Protein AF-A0A5S9MGZ0-F1 (afdb_monomer_lite)

Secondary structure (DSSP, 8-state):
----PPPEEEEE--SHHHHHHHHHHHHHS-TTT-EEEEE-SSS--

pLDDT: mean 90.14, std 12.14, range [51.19, 98.0]

Foldseek 3Di:
DPPPPAAEAEQEADDPVSVVVVVVCPVVDDPRRHHYHYDHPDPDD

Radius of gyration: 12.29 Å; chains: 1; bounding box: 39×15×24 Å

Sequence (45 aa):
MIPVNKPKIVVLGAGYGGLMTVTRLTKQLGTNDADITLVNKHNYY

Structure (mmCIF, N/CA/C/O backbone):
data_AF-A0A5S9MGZ0-F1
#
_entry.id   AF-A0A5S9MGZ0-F1
#
loop_
_atom_site.group_PDB
_atom_site.id
_atom_site.type_symbol
_atom_site.label_atom_id
_atom_site.label_alt_id
_atom_site.label_comp_id
_atom_site.label_asym_id
_atom_site.label_entity_id
_atom_site.label_seq_id
_atom_site.pdbx_PDB_ins_code
_atom_site.Cartn_x
_atom_site.Cartn_y
_atom_site.Cartn_z
_atom_site.occupancy
_atom_site.B_iso_or_equiv
_atom_site.auth_seq_id
_atom_site.auth_comp_id
_atom_site.auth_asym_id
_atom_site.auth_atom_id
_atom_site.pdbx_PDB_model_num
ATOM 1 N N . MET A 1 1 ? -30.928 -1.934 9.886 1.00 51.19 1 MET A N 1
ATOM 2 C CA . MET A 1 1 ? -29.517 -1.490 9.833 1.00 51.19 1 MET A CA 1
ATOM 3 C C . MET A 1 1 ? -29.066 -1.574 8.387 1.00 51.19 1 MET A C 1
ATOM 5 O O . MET A 1 1 ? -29.267 -2.620 7.786 1.00 51.19 1 MET A O 1
ATOM 9 N N . ILE A 1 2 ? -28.537 -0.495 7.811 1.00 57.25 2 ILE A N 1
ATOM 10 C CA . ILE A 1 2 ? -27.895 -0.558 6.490 1.00 57.25 2 ILE A CA 1
ATOM 11 C C . ILE A 1 2 ? -26.512 -1.180 6.723 1.00 57.25 2 ILE A C 1
ATOM 13 O O . ILE A 1 2 ? -25.786 -0.661 7.573 1.00 57.25 2 ILE A O 1
ATOM 17 N N . PRO A 1 3 ? -26.142 -2.289 6.062 1.00 61.41 3 PRO A N 1
ATOM 18 C CA . PRO A 1 3 ? -24.790 -2.812 6.176 1.00 61.41 3 PRO A CA 1
ATOM 19 C C . PRO A 1 3 ? -23.825 -1.755 5.634 1.00 61.41 3 PRO A C 1
ATOM 21 O O . PRO A 1 3 ? -23.893 -1.382 4.462 1.00 61.41 3 PRO A O 1
ATOM 24 N N . VAL A 1 4 ? -22.957 -1.234 6.501 1.00 71.44 4 VAL A N 1
ATOM 25 C CA . VAL A 1 4 ? -21.870 -0.353 6.076 1.00 71.44 4 VAL A CA 1
ATOM 26 C C . VAL A 1 4 ? -20.916 -1.226 5.279 1.00 71.44 4 VAL A C 1
ATOM 28 O O . VAL A 1 4 ? -20.241 -2.092 5.832 1.00 71.44 4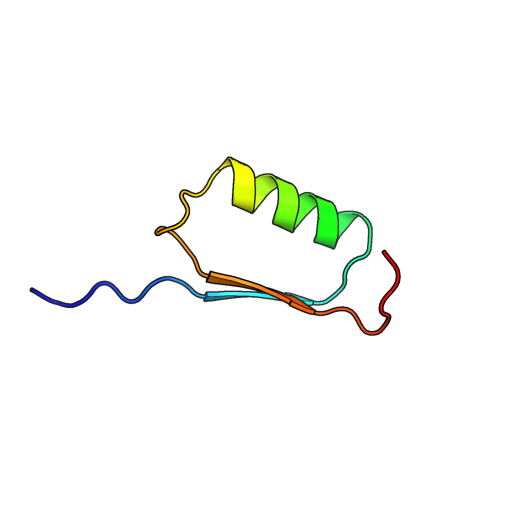 VAL A O 1
ATOM 31 N N . ASN A 1 5 ? -20.932 -1.066 3.959 1.00 83.50 5 ASN A N 1
ATOM 32 C CA . ASN A 1 5 ? -20.033 -1.817 3.105 1.00 83.50 5 ASN A CA 1
ATOM 33 C C . ASN A 1 5 ? -18.603 -1.350 3.381 1.00 83.50 5 ASN A C 1
ATOM 35 O O . ASN A 1 5 ? -18.330 -0.148 3.356 1.00 83.50 5 ASN A O 1
ATOM 39 N N . LYS A 1 6 ? -17.706 -2.298 3.646 1.00 90.44 6 LYS A N 1
ATOM 40 C CA . LYS A 1 6 ? -16.311 -2.007 3.960 1.00 90.44 6 LYS A CA 1
ATOM 41 C C . LYS A 1 6 ? -15.654 -1.309 2.755 1.00 90.44 6 LYS A C 1
ATOM 43 O O . LYS A 1 6 ? -15.700 -1.856 1.648 1.00 90.44 6 LYS A O 1
ATOM 48 N N . PRO A 1 7 ? -15.089 -0.099 2.922 1.00 94.75 7 PRO A N 1
ATOM 49 C CA . PRO A 1 7 ? -14.383 0.601 1.857 1.00 94.75 7 PRO A CA 1
ATOM 50 C C . PRO A 1 7 ? -13.289 -0.270 1.233 1.00 94.75 7 PRO A C 1
ATOM 52 O O . PRO A 1 7 ? -12.527 -0.923 1.945 1.00 94.75 7 PRO A O 1
ATOM 55 N N . LYS A 1 8 ? -13.193 -0.260 -0.100 1.00 96.25 8 LYS A N 1
ATOM 56 C CA . LYS A 1 8 ? -12.168 -0.992 -0.856 1.00 96.25 8 LYS A CA 1
ATOM 57 C C . LYS A 1 8 ? -11.144 -0.014 -1.412 1.00 9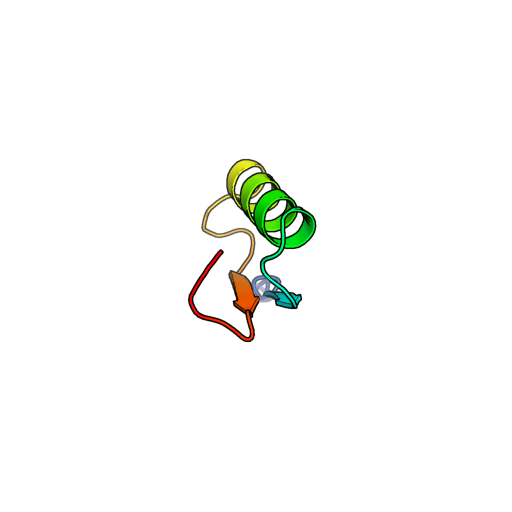6.25 8 LYS A C 1
ATOM 59 O O . LYS A 1 8 ? -11.507 0.900 -2.149 1.00 96.25 8 LYS A O 1
ATOM 64 N N . ILE A 1 9 ? -9.876 -0.218 -1.079 1.00 97.38 9 ILE A N 1
ATOM 65 C CA . ILE A 1 9 ? -8.760 0.637 -1.481 1.00 97.38 9 ILE A CA 1
ATOM 66 C C . ILE A 1 9 ? -7.823 -0.184 -2.363 1.00 97.38 9 ILE A C 1
ATOM 68 O O . ILE A 1 9 ? -7.268 -1.188 -1.920 1.00 97.38 9 ILE A O 1
ATOM 72 N N . VAL A 1 10 ? -7.622 0.250 -3.606 1.00 98.00 10 VAL A N 1
ATOM 73 C CA . VAL A 1 10 ? -6.674 -0.378 -4.535 1.00 98.00 10 VAL A CA 1
ATOM 74 C C . VAL A 1 10 ? -5.490 0.557 -4.750 1.00 98.00 10 VAL A C 1
ATOM 76 O O . VAL A 1 10 ? -5.668 1.702 -5.157 1.00 98.00 10 VAL A O 1
ATOM 79 N N . VAL A 1 11 ? -4.280 0.062 -4.495 1.00 97.50 11 VAL A N 1
ATOM 80 C CA . VAL A 1 11 ? -3.019 0.768 -4.751 1.00 97.50 11 VAL A CA 1
ATOM 81 C C . VAL A 1 11 ? -2.335 0.110 -5.945 1.00 97.50 11 VAL A C 1
ATOM 83 O O . VAL A 1 11 ? -1.976 -1.065 -5.886 1.00 97.50 11 VAL A O 1
ATOM 86 N N . LEU A 1 12 ? -2.173 0.856 -7.040 1.00 96.62 12 LEU A N 1
ATOM 87 C CA . LEU A 1 12 ? -1.532 0.376 -8.266 1.00 96.62 12 LEU A CA 1
ATOM 88 C C . LEU A 1 12 ? -0.056 0.797 -8.290 1.00 96.62 12 LEU A C 1
ATOM 90 O O . LEU A 1 12 ? 0.263 1.965 -8.501 1.00 96.62 12 LEU A O 1
ATOM 94 N N . GLY A 1 13 ? 0.833 -0.173 -8.091 1.00 95.44 13 GLY A N 1
ATOM 95 C CA . GLY A 1 13 ? 2.284 -0.021 -8.048 1.00 95.44 13 GLY A CA 1
ATOM 96 C C . GLY A 1 13 ? 2.847 -0.167 -6.634 1.00 95.44 13 GLY A C 1
ATOM 97 O O . GLY A 1 13 ? 2.455 0.561 -5.725 1.00 95.44 13 GLY A O 1
ATOM 98 N N . ALA A 1 14 ? 3.822 -1.065 -6.461 1.00 94.94 14 ALA A N 1
ATOM 99 C CA . ALA A 1 14 ? 4.526 -1.291 -5.192 1.00 94.94 14 ALA A CA 1
ATOM 100 C C . ALA A 1 14 ? 5.959 -0.726 -5.190 1.00 94.94 14 ALA A C 1
ATOM 102 O O . ALA A 1 14 ? 6.875 -1.266 -4.583 1.00 94.94 14 ALA A O 1
ATOM 103 N N . GLY A 1 15 ? 6.164 0.419 -5.848 1.00 93.88 15 GLY A N 1
ATOM 104 C CA . GLY A 1 15 ? 7.344 1.243 -5.575 1.00 93.88 15 GLY A CA 1
ATOM 105 C C . GLY A 1 15 ? 7.294 1.837 -4.159 1.00 93.88 15 GLY A C 1
ATOM 106 O O . GLY A 1 15 ? 6.318 1.660 -3.428 1.00 93.88 15 GLY A O 1
ATOM 107 N N . TYR A 1 16 ? 8.304 2.628 -3.787 1.00 95.06 16 TYR A N 1
ATOM 108 C CA . TYR A 1 16 ? 8.399 3.236 -2.450 1.00 95.06 16 TYR A CA 1
ATOM 109 C C . TYR A 1 16 ? 7.104 3.935 -2.001 1.00 95.06 16 TYR A C 1
ATOM 111 O O . TYR A 1 16 ? 6.612 3.685 -0.904 1.00 95.06 16 TYR A O 1
ATOM 119 N N . GLY A 1 17 ? 6.506 4.763 -2.863 1.00 96.75 17 GLY A N 1
ATOM 120 C CA . GLY A 1 17 ? 5.264 5.471 -2.541 1.00 96.75 17 GLY A CA 1
ATOM 121 C C . GLY A 1 17 ? 4.079 4.537 -2.283 1.00 96.75 17 GLY A C 1
ATOM 122 O O . GLY A 1 17 ? 3.313 4.770 -1.349 1.00 96.75 17 GLY A O 1
ATOM 123 N N . GLY A 1 18 ? 3.957 3.454 -3.056 1.00 96.56 18 GLY A N 1
ATOM 124 C CA . GLY A 1 18 ? 2.888 2.465 -2.901 1.00 96.56 18 GLY A CA 1
ATOM 125 C C . GLY A 1 18 ? 3.017 1.690 -1.594 1.00 96.56 18 GLY A C 1
ATOM 126 O O . GLY A 1 18 ? 2.080 1.657 -0.795 1.00 96.56 18 GLY A O 1
ATOM 127 N N . LEU A 1 19 ? 4.213 1.162 -1.320 1.00 96.56 19 LEU A N 1
ATOM 128 C CA . LEU A 1 19 ? 4.510 0.449 -0.075 1.00 96.56 19 LEU A CA 1
ATOM 129 C C . LEU A 1 19 ? 4.355 1.345 1.158 1.00 96.56 19 LEU A C 1
ATOM 131 O O . LEU A 1 19 ? 3.750 0.932 2.149 1.00 96.56 19 LEU A O 1
ATOM 135 N N . MET A 1 20 ? 4.841 2.589 1.101 1.00 97.44 20 MET A N 1
ATOM 136 C CA . MET A 1 20 ? 4.687 3.549 2.199 1.00 97.44 20 MET A CA 1
ATOM 137 C C . MET A 1 20 ? 3.224 3.909 2.449 1.00 97.44 20 MET A C 1
ATOM 139 O O . MET A 1 20 ? 2.821 4.053 3.604 1.00 97.44 20 MET A O 1
ATOM 143 N N . THR A 1 21 ? 2.426 4.026 1.388 1.00 97.88 21 THR A N 1
ATOM 144 C CA . THR A 1 21 ? 0.987 4.286 1.491 1.00 97.88 21 THR A CA 1
ATOM 145 C C . THR A 1 21 ? 0.281 3.125 2.181 1.00 97.88 21 THR A C 1
ATOM 147 O O . THR A 1 21 ? -0.366 3.340 3.204 1.00 97.88 21 THR A O 1
ATOM 150 N N . VAL A 1 22 ? 0.472 1.891 1.701 1.00 97.19 22 VAL A N 1
ATOM 151 C CA . VAL A 1 22 ? -0.139 0.696 2.308 1.00 97.19 22 VAL A CA 1
ATOM 152 C C . VAL A 1 22 ? 0.296 0.537 3.765 1.00 97.19 22 VAL A C 1
ATOM 154 O O . VAL A 1 22 ? -0.549 0.346 4.630 1.00 97.19 22 VAL A O 1
ATOM 157 N N . THR A 1 23 ? 1.585 0.716 4.065 1.00 97.00 23 THR A N 1
ATOM 158 C CA . THR A 1 23 ? 2.126 0.614 5.434 1.00 97.00 23 THR A CA 1
ATOM 159 C C . THR A 1 23 ? 1.512 1.635 6.393 1.00 97.00 23 THR A C 1
ATOM 161 O O . THR A 1 23 ? 1.324 1.351 7.574 1.00 97.00 23 THR A O 1
ATOM 164 N N . ARG A 1 24 ? 1.238 2.857 5.926 1.00 98.00 24 ARG A N 1
ATOM 165 C CA . ARG A 1 24 ? 0.595 3.887 6.753 1.00 98.00 24 ARG A CA 1
ATOM 166 C C . ARG A 1 24 ? -0.887 3.592 6.941 1.00 98.00 24 ARG A C 1
ATOM 168 O O . ARG A 1 24 ? -1.363 3.685 8.067 1.00 98.00 24 ARG A O 1
ATOM 175 N N . LEU A 1 25 ? -1.578 3.180 5.878 1.00 97.56 25 LEU A N 1
ATOM 176 C CA . LEU A 1 25 ? -2.989 2.803 5.943 1.00 97.56 25 LEU A CA 1
ATOM 177 C C . LEU A 1 25 ? -3.214 1.642 6.918 1.00 97.56 25 LEU A C 1
ATOM 179 O O . LEU A 1 25 ? -4.090 1.743 7.765 1.00 97.56 25 LEU A O 1
ATOM 183 N N . THR A 1 26 ? -2.390 0.591 6.884 1.00 96.00 26 THR A N 1
ATOM 184 C CA . THR A 1 26 ? -2.528 -0.561 7.798 1.00 96.00 26 THR A CA 1
ATOM 185 C C . THR A 1 26 ? -2.210 -0.241 9.260 1.00 96.00 26 THR A C 1
ATOM 187 O O . THR A 1 26 ? -2.627 -0.980 10.144 1.00 96.00 26 THR A O 1
ATOM 190 N N . LYS A 1 27 ? -1.479 0.847 9.537 1.00 97.06 27 LYS A N 1
ATOM 191 C CA . LYS A 1 27 ? -1.238 1.347 10.903 1.00 97.06 27 LYS A CA 1
ATOM 192 C C . LYS A 1 27 ? -2.347 2.269 11.406 1.00 97.06 27 LYS A C 1
ATOM 194 O O . LYS A 1 27 ? -2.534 2.377 12.612 1.00 97.06 27 LYS A O 1
ATOM 199 N N . GLN A 1 28 ? -3.008 2.987 10.500 1.00 97.38 28 GLN A N 1
ATOM 200 C CA . GLN A 1 28 ? -4.061 3.953 10.826 1.00 97.38 28 GLN A CA 1
ATOM 201 C C . GLN A 1 28 ? -5.447 3.310 10.899 1.00 97.38 28 GLN A C 1
ATOM 203 O O . GLN A 1 28 ? -6.285 3.772 11.666 1.00 97.38 28 GLN A O 1
ATOM 208 N N . LEU A 1 29 ? -5.682 2.274 10.096 1.00 96.25 29 LEU A N 1
ATOM 209 C CA . LEU A 1 29 ? -6.962 1.591 9.968 1.00 96.25 29 LEU A CA 1
ATOM 210 C C . LEU A 1 29 ? -6.942 0.272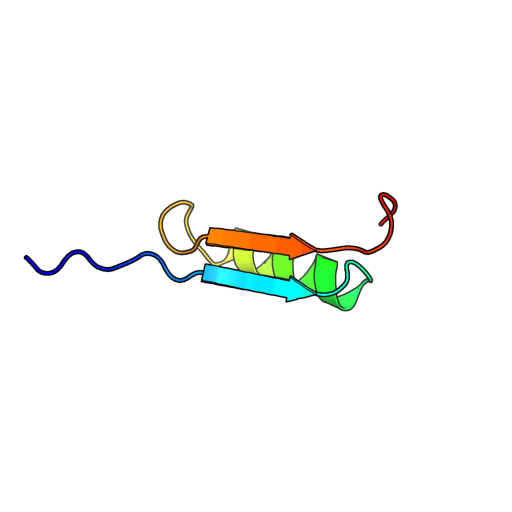 10.742 1.00 96.25 29 LEU A C 1
ATOM 212 O O . LEU A 1 29 ? -5.985 -0.499 10.659 1.00 96.25 29 LEU A O 1
ATOM 216 N N . GLY A 1 30 ? -8.022 -0.006 11.465 1.00 91.25 30 GLY A N 1
ATOM 217 C CA . GLY A 1 30 ? -8.288 -1.315 12.040 1.00 91.25 30 GLY A CA 1
ATOM 218 C C . GLY A 1 30 ? -8.583 -2.360 10.962 1.00 91.25 30 GLY A C 1
ATOM 219 O O . GLY A 1 30 ? -8.958 -2.051 9.830 1.00 91.25 30 GLY A O 1
ATOM 220 N N . THR A 1 31 ? -8.470 -3.639 11.323 1.00 87.44 31 THR A N 1
ATOM 221 C CA . THR A 1 31 ? -8.685 -4.775 10.404 1.00 87.44 31 THR A CA 1
ATOM 222 C C . THR A 1 31 ? -10.070 -4.792 9.750 1.00 87.44 31 THR A 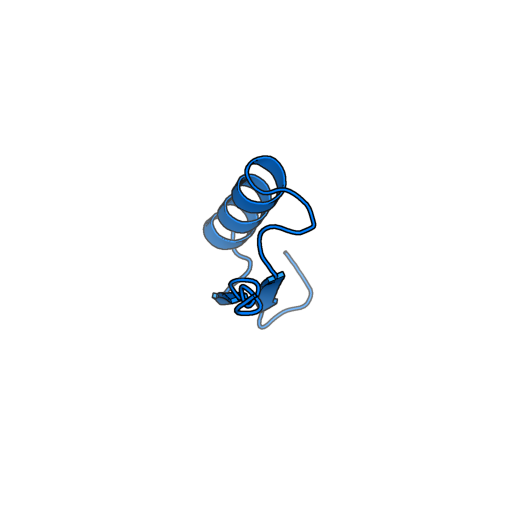C 1
ATOM 224 O O . THR A 1 31 ? -10.221 -5.342 8.658 1.00 87.44 31 THR A O 1
ATOM 227 N N . ASN A 1 32 ? -11.070 -4.169 10.380 1.00 90.25 32 ASN A N 1
ATOM 228 C CA . ASN A 1 32 ? -12.450 -4.095 9.899 1.00 90.25 32 ASN A CA 1
ATOM 229 C C . ASN A 1 32 ? -12.805 -2.766 9.212 1.00 90.25 32 ASN A C 1
ATOM 231 O O . ASN A 1 32 ? -13.915 -2.648 8.701 1.00 90.25 32 ASN A O 1
ATOM 235 N N . ASP A 1 33 ? -11.864 -1.827 9.098 1.00 93.69 33 ASP A N 1
ATOM 236 C CA . ASP A 1 33 ? -12.153 -0.484 8.582 1.00 93.69 33 ASP A CA 1
ATOM 237 C C . ASP A 1 33 ? -12.086 -0.394 7.053 1.00 93.69 33 ASP A C 1
ATOM 239 O O . ASP A 1 33 ? -12.852 0.358 6.458 1.00 93.69 33 ASP A O 1
ATOM 243 N N . ALA A 1 34 ? -11.192 -1.144 6.394 1.00 95.50 34 ALA A N 1
ATOM 244 C CA . ALA A 1 34 ? -11.064 -1.153 4.931 1.00 95.50 34 ALA A CA 1
ATOM 245 C C . ALA A 1 34 ? -10.413 -2.439 4.395 1.00 95.50 34 ALA A C 1
ATOM 247 O O . ALA A 1 34 ? -9.636 -3.092 5.093 1.00 95.50 34 ALA A O 1
ATOM 248 N N . ASP A 1 35 ? -10.738 -2.806 3.157 1.00 96.00 35 ASP A N 1
ATOM 249 C CA . ASP A 1 35 ? -10.045 -3.856 2.410 1.00 96.00 35 ASP A CA 1
ATOM 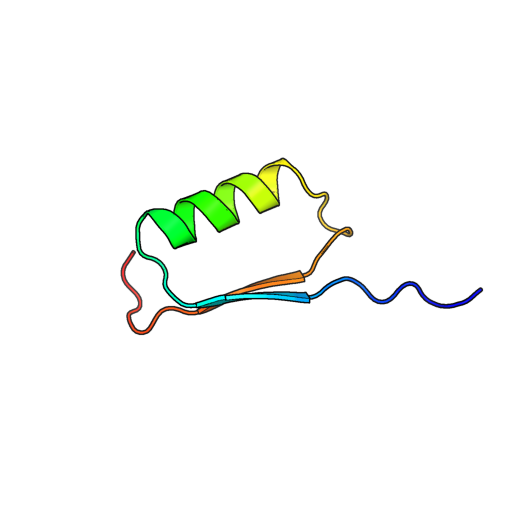250 C C . ASP A 1 35 ? -9.024 -3.206 1.475 1.00 96.00 35 ASP A C 1
ATOM 252 O O . ASP A 1 35 ? -9.390 -2.447 0.576 1.00 96.00 35 ASP A O 1
ATOM 256 N N . ILE A 1 36 ? -7.737 -3.494 1.683 1.00 96.88 36 ILE A N 1
ATOM 257 C CA . ILE A 1 36 ? -6.635 -2.888 0.925 1.00 96.88 36 ILE A CA 1
ATOM 258 C C . ILE A 1 36 ? -6.028 -3.936 -0.009 1.00 96.88 36 ILE A C 1
ATOM 260 O O . ILE A 1 36 ? -5.599 -4.996 0.436 1.00 96.88 36 ILE A O 1
ATOM 264 N N . THR A 1 37 ? -5.959 -3.636 -1.306 1.00 96.94 37 THR A N 1
ATOM 265 C CA . THR A 1 37 ? -5.283 -4.462 -2.318 1.00 96.94 37 THR A CA 1
ATOM 266 C C . THR A 1 37 ? -4.126 -3.684 -2.934 1.00 96.94 37 THR A C 1
ATOM 268 O O . THR A 1 37 ? -4.332 -2.623 -3.522 1.00 96.94 37 THR A O 1
ATOM 271 N N . LEU A 1 38 ? -2.909 -4.216 -2.822 1.00 96.50 38 LEU A N 1
ATOM 272 C CA . LEU A 1 38 ? -1.724 -3.702 -3.509 1.00 96.50 38 LEU A CA 1
ATOM 273 C C . LEU A 1 38 ? -1.482 -4.533 -4.769 1.00 96.50 38 LEU A C 1
ATOM 275 O O . LEU A 1 38 ? -1.293 -5.743 -4.687 1.00 96.50 38 LEU A O 1
ATOM 279 N N . VAL A 1 39 ? -1.485 -3.885 -5.929 1.00 95.94 39 VAL A N 1
ATOM 280 C CA . VAL A 1 39 ? -1.223 -4.528 -7.220 1.00 95.94 39 VAL A CA 1
ATOM 281 C C . VAL A 1 39 ? 0.147 -4.087 -7.706 1.00 95.94 39 VAL A C 1
ATOM 283 O O . VAL A 1 39 ? 0.374 -2.895 -7.903 1.00 95.94 39 VAL A O 1
ATOM 286 N N . ASN A 1 40 ? 1.053 -5.032 -7.940 1.00 94.81 40 ASN A N 1
ATOM 287 C CA . ASN A 1 40 ? 2.341 -4.762 -8.570 1.00 94.81 40 ASN A CA 1
ATOM 288 C C . ASN A 1 40 ? 2.496 -5.612 -9.835 1.00 94.81 40 ASN A C 1
ATOM 290 O O . ASN A 1 40 ? 2.034 -6.748 -9.891 1.00 94.81 40 ASN A O 1
ATOM 294 N N . LYS A 1 41 ? 3.151 -5.057 -10.861 1.00 90.44 41 LYS A N 1
ATOM 295 C CA . LYS A 1 41 ? 3.458 -5.785 -12.106 1.00 90.44 41 LYS A CA 1
ATOM 296 C C . LYS A 1 41 ? 4.474 -6.903 -11.864 1.00 90.44 41 LYS A C 1
ATOM 298 O O . LYS A 1 41 ? 4.516 -7.881 -12.605 1.00 90.44 41 LYS A O 1
ATOM 303 N N . HIS A 1 42 ? 5.311 -6.722 -10.853 1.00 88.44 42 HIS A N 1
ATOM 304 C CA . HIS A 1 42 ? 6.373 -7.638 -10.497 1.00 88.44 42 HIS A CA 1
ATOM 305 C C . HIS A 1 42 ? 6.158 -8.171 -9.081 1.00 88.44 42 HIS A C 1
ATOM 307 O O . HIS A 1 42 ? 5.571 -7.497 -8.245 1.00 88.44 42 HIS A O 1
ATOM 313 N N . ASN A 1 43 ? 6.673 -9.367 -8.800 1.00 75.06 43 ASN A N 1
ATOM 314 C CA . ASN A 1 43 ? 6.599 -9.977 -7.466 1.00 75.06 43 ASN A CA 1
ATOM 315 C C . ASN A 1 43 ? 7.782 -9.564 -6.567 1.00 75.06 43 ASN A C 1
ATOM 317 O O . ASN A 1 43 ? 8.096 -10.251 -5.599 1.00 75.06 43 ASN A O 1
ATOM 321 N N . TYR A 1 44 ? 8.477 -8.483 -6.928 1.00 71.81 44 TYR A N 1
ATOM 322 C CA . TYR A 1 44 ? 9.583 -7.901 -6.177 1.00 71.81 44 TYR A CA 1
ATOM 323 C C . TYR A 1 44 ? 9.241 -6.453 -5.835 1.00 71.81 44 TYR A C 1
ATOM 325 O O . TYR A 1 44 ? 8.638 -5.766 -6.663 1.00 71.81 44 TYR A O 1
ATOM 333 N N . TYR A 1 45 ? 9.704 -6.010 -4.662 1.00 58.69 45 TYR A N 1
ATOM 334 C CA . TYR A 1 45 ? 9.223 -4.808 -3.973 1.00 58.69 45 TYR A CA 1
ATOM 335 C C . TYR A 1 45 ? 7.708 -4.829 -3.710 1.00 58.69 45 TYR A C 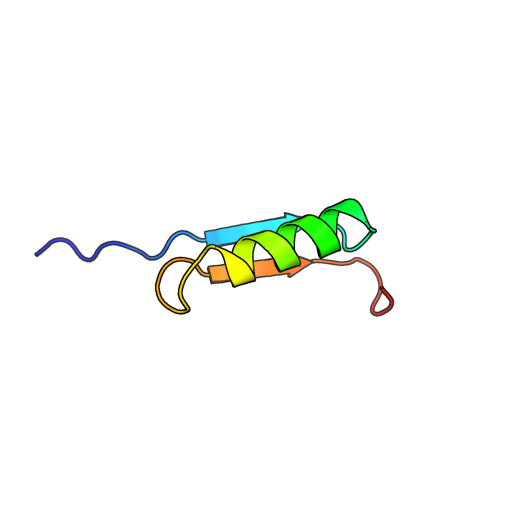1
ATOM 337 O O . TYR A 1 45 ? 6.895 -4.893 -4.662 1.00 58.69 45 TYR A O 1
#

InterPro domains:
  IPR036188 FAD/NAD(P)-binding domain superfamily [SSF51905] (6-44)

Organism: Bacillus safensis (NCBI:txid561879)